Protein AF-A7SXE2-F1 (afdb_monomer)

Solvent-accessible surface area (backbone atoms only — not comparable to full-atom values): 7341 Å² total; per-residue (Å²): 132,88,77,86,78,88,80,90,79,72,72,44,64,70,46,75,54,77,49,67,74,38,66,72,49,80,47,78,50,73,65,88,86,80,84,96,75,94,80,79,54,53,35,48,34,38,41,41,38,40,32,47,30,46,33,40,41,39,41,42,42,49,38,45,30,36,42,40,39,41,35,44,33,44,34,42,40,38,40,37,44,38,39,42,35,40,41,39,41,38,44,36,35,46,36,38,41,37,39,40,42,36,38,44,37,41,39,40,41,38,38,40,32,47,35,41,37,44,47,77,73,42,75,74,43,77,46,79,47,75,73,42,71,76,38,82,48,110

Nearest PDB structures (foldseek):
  7uib-assembly1_F  TM=4.129E-01  e=2.418E-01  Homo sapiens
  5moy-assembly1_B  TM=2.948E-01  e=6.332E-01  Homo sapiens
  3ult-assembly2_B  TM=1.309E-01  e=4.343E+00  Lolium perenne

Organism: Nematostella vectensis (NCBI:txid45351)

Foldseek 3Di:
DDDPDDDDDQEAAEEEDEEEQEAEDEEEDDDDDDDDDDGDHEHAEYEYEYEQYAEYEYEAEHYEAYEYEYYNYEYYEYEYAAYEYDEYEAAAYE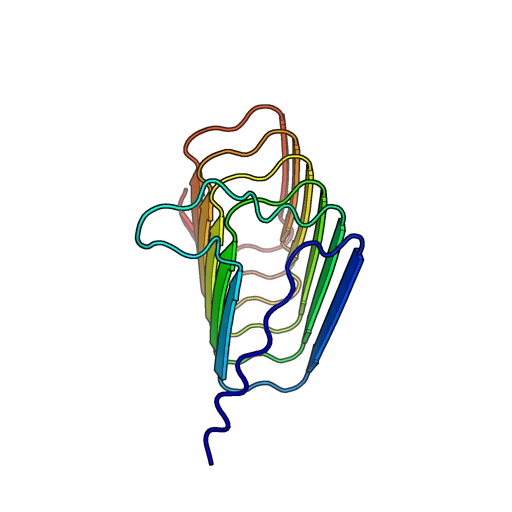EYEYEYEAYEHEEYEYEHYAEYEYYYHYYHYYDYYYHHYNYYHD

Mean predicted aligned error: 8.59 Å

Secondary structure (DSSP, 8-state):
---------S--SEEEEEEEEEEEEEEEEPPP--SS------EEEEEEEEEEEEEEEEEEEEEEEEEEEEEEEEEEEEEEEEEEEEEEEEEEEEEEEEEEEEEEEEEEEEEEEEEEEEEEEEEEEEEEEEEEEEEEE-

Structure (mmCIF, N/CA/C/O backbone):
data_AF-A7SXE2-F1
#
_entry.id   AF-A7SXE2-F1
#
loop_
_atom_site.group_PDB
_atom_site.id
_atom_site.type_symbol
_atom_site.label_atom_id
_atom_site.label_alt_id
_atom_site.label_comp_id
_atom_site.label_asym_id
_atom_site.label_entity_id
_atom_site.label_seq_id
_atom_site.pdbx_PDB_ins_code
_atom_site.Cartn_x
_atom_site.Cartn_y
_atom_site.Cartn_z
_atom_site.occupancy
_atom_site.B_iso_or_equiv
_atom_site.auth_seq_id
_atom_site.auth_comp_id
_atom_site.auth_asym_id
_atom_site.auth_atom_id
_atom_site.pdbx_PDB_model_num
ATOM 1 N N . MET A 1 1 ? 13.478 -24.626 6.785 1.00 28.39 1 MET A N 1
ATOM 2 C CA . MET A 1 1 ? 14.723 -24.404 6.025 1.00 28.39 1 MET A CA 1
ATOM 3 C C . MET A 1 1 ? 14.568 -23.064 5.329 1.00 28.39 1 MET A C 1
ATOM 5 O O . MET A 1 1 ? 13.736 -22.961 4.438 1.00 28.39 1 MET A O 1
ATOM 9 N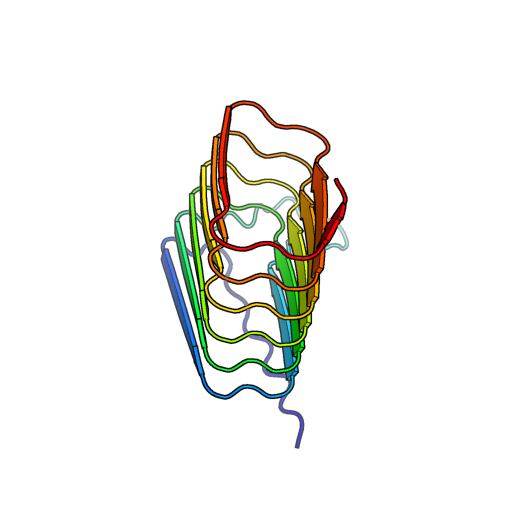 N . CYS A 1 2 ? 15.236 -22.023 5.830 1.00 29.48 2 CYS A N 1
ATOM 10 C CA . CYS A 1 2 ? 15.168 -20.689 5.238 1.00 29.48 2 CYS A CA 1
ATOM 11 C C . CYS A 1 2 ? 15.970 -20.691 3.941 1.00 29.48 2 CYS A C 1
ATOM 13 O O . CYS A 1 2 ? 17.197 -20.748 3.973 1.00 29.48 2 CYS A O 1
ATOM 15 N N . PHE A 1 3 ? 15.275 -20.661 2.811 1.00 27.00 3 PHE A N 1
ATOM 16 C CA . PHE A 1 3 ? 15.888 -20.328 1.537 1.00 27.00 3 PHE A CA 1
ATOM 17 C C . PHE A 1 3 ? 15.881 -18.805 1.417 1.00 27.00 3 PHE A C 1
ATOM 19 O O . PHE A 1 3 ? 14.845 -18.212 1.132 1.00 27.00 3 PHE A O 1
ATOM 26 N N . PHE A 1 4 ? 17.028 -18.173 1.666 1.00 26.84 4 PHE A N 1
ATOM 27 C CA . PHE A 1 4 ? 17.278 -16.837 1.134 1.00 26.84 4 PHE A CA 1
ATOM 28 C C . PHE A 1 4 ? 17.521 -17.000 -0.369 1.00 26.84 4 PHE A C 1
ATOM 30 O O . PHE A 1 4 ? 18.554 -17.522 -0.784 1.00 26.84 4 PHE A O 1
ATOM 37 N N . LEU A 1 5 ? 16.531 -16.626 -1.177 1.00 24.66 5 LEU A N 1
ATOM 38 C CA . LEU A 1 5 ? 16.656 -16.508 -2.625 1.00 24.66 5 LEU A CA 1
ATOM 39 C C . LEU A 1 5 ? 16.853 -15.017 -2.926 1.00 24.66 5 LEU A C 1
ATOM 41 O O . LEU A 1 5 ? 15.901 -14.247 -2.843 1.00 24.66 5 LEU A O 1
ATOM 45 N N . LEU A 1 6 ? 18.086 -14.604 -3.221 1.00 28.69 6 LEU A N 1
ATOM 46 C CA . LEU A 1 6 ? 18.372 -13.252 -3.701 1.00 28.69 6 LEU A CA 1
ATOM 47 C C . LEU A 1 6 ? 18.209 -13.250 -5.226 1.00 28.69 6 LEU A C 1
ATOM 49 O O . LEU A 1 6 ? 18.939 -13.955 -5.923 1.00 28.69 6 LEU A O 1
ATOM 53 N N . VAL A 1 7 ? 17.230 -12.503 -5.736 1.00 30.39 7 VAL A N 1
ATOM 54 C CA . VAL A 1 7 ? 16.991 -12.336 -7.176 1.00 30.39 7 VAL A CA 1
ATOM 55 C C . VAL A 1 7 ? 17.090 -10.854 -7.510 1.00 30.39 7 VAL A C 1
ATOM 57 O O . VAL A 1 7 ? 16.309 -10.054 -7.004 1.00 30.39 7 VAL A O 1
ATOM 60 N N . GLU A 1 8 ? 18.051 -10.493 -8.357 1.00 31.36 8 GLU A N 1
ATOM 61 C CA . GLU A 1 8 ? 18.308 -9.109 -8.763 1.00 31.36 8 GLU A CA 1
ATOM 62 C C . GLU A 1 8 ? 17.637 -8.793 -10.110 1.00 31.36 8 GLU A C 1
ATOM 64 O O . GLU A 1 8 ? 17.772 -9.539 -11.081 1.00 31.36 8 GLU A O 1
ATOM 69 N N . TYR A 1 9 ? 16.931 -7.659 -10.185 1.00 34.34 9 TYR A N 1
ATOM 70 C CA . TYR A 1 9 ? 16.346 -7.136 -11.423 1.00 34.34 9 TYR A CA 1
ATOM 71 C C . TYR A 1 9 ? 16.623 -5.630 -11.553 1.00 34.34 9 TYR A C 1
ATOM 73 O O . TYR A 1 9 ? 16.278 -4.845 -10.672 1.00 34.34 9 TYR A O 1
ATOM 81 N N . HIS A 1 10 ? 17.205 -5.204 -12.678 1.00 42.38 10 HIS A N 1
ATOM 82 C CA . HIS A 1 10 ? 17.661 -3.817 -12.859 1.00 42.38 10 HIS A CA 1
ATOM 83 C C . HIS A 1 10 ? 16.539 -2.830 -13.231 1.00 42.38 10 HIS A C 1
ATOM 85 O O . HIS A 1 10 ? 16.425 -1.764 -12.635 1.00 42.38 10 HIS A O 1
ATOM 91 N N . ILE A 1 11 ? 15.664 -3.167 -14.184 1.00 50.34 11 ILE A N 1
ATOM 92 C CA . ILE A 1 11 ? 14.494 -2.344 -14.540 1.00 50.34 11 ILE A CA 1
ATOM 93 C C . ILE A 1 11 ? 13.303 -3.269 -14.739 1.00 50.34 11 ILE A C 1
ATOM 95 O O . ILE A 1 11 ? 13.212 -3.971 -15.748 1.00 50.34 11 ILE A O 1
ATOM 99 N N . ILE A 1 12 ? 12.354 -3.224 -13.808 1.00 57.19 12 ILE A N 1
ATOM 100 C CA . ILE A 1 12 ? 11.105 -3.965 -13.940 1.00 57.19 12 ILE A CA 1
ATOM 101 C C . ILE A 1 12 ? 10.033 -3.015 -14.472 1.00 57.19 12 ILE A C 1
ATOM 103 O O . ILE A 1 12 ? 9.619 -2.058 -13.815 1.00 57.19 12 ILE A O 1
ATOM 107 N N . ARG A 1 13 ? 9.590 -3.259 -15.710 1.00 60.34 13 ARG A N 1
ATOM 108 C CA . ARG A 1 13 ? 8.488 -2.485 -16.300 1.00 60.34 13 ARG A CA 1
ATOM 109 C C . ARG A 1 13 ? 7.175 -2.777 -15.581 1.00 60.34 13 ARG A C 1
ATOM 111 O O . ARG A 1 13 ? 6.514 -1.839 -15.158 1.00 60.34 13 ARG A O 1
ATOM 118 N N . ASN A 1 14 ? 6.850 -4.056 -15.439 1.00 62.59 14 ASN A N 1
ATOM 119 C CA . ASN A 1 14 ? 5.670 -4.532 -14.735 1.00 62.59 14 ASN A CA 1
ATOM 120 C C . ASN A 1 14 ? 6.112 -5.656 -13.802 1.00 62.59 14 ASN A C 1
ATOM 122 O O . ASN A 1 14 ? 6.763 -6.598 -14.260 1.00 62.59 14 ASN A O 1
ATOM 126 N N . TYR A 1 15 ? 5.776 -5.543 -12.525 1.00 68.56 15 TYR A N 1
ATOM 127 C CA . TYR A 1 15 ? 5.956 -6.605 -11.546 1.00 68.56 15 TYR A CA 1
ATOM 128 C C . TYR 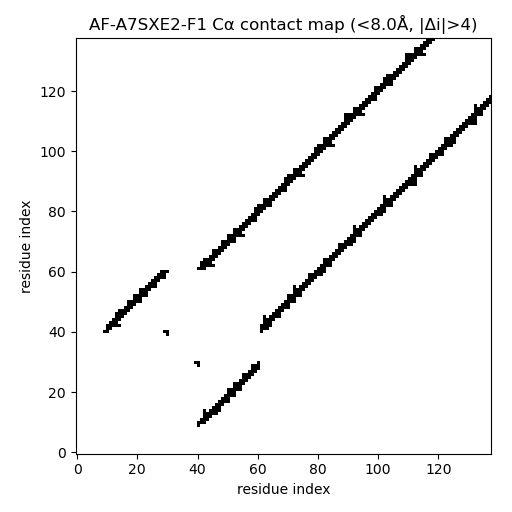A 1 15 ? 4.588 -6.999 -11.012 1.00 68.56 15 TYR A C 1
ATOM 130 O O . TYR A 1 15 ? 3.849 -6.131 -10.554 1.00 68.56 15 TYR A O 1
ATOM 138 N N . SER A 1 16 ? 4.269 -8.289 -11.064 1.00 69.88 16 SER A N 1
ATOM 139 C CA . SER A 1 16 ? 3.040 -8.816 -10.485 1.00 69.88 16 SER A CA 1
ATOM 140 C C . SER A 1 16 ? 3.331 -10.074 -9.688 1.00 69.88 16 SER A C 1
ATOM 142 O O . SER A 1 16 ? 3.902 -11.020 -10.238 1.00 69.88 16 SER A O 1
ATOM 144 N N . VAL A 1 17 ? 2.921 -10.112 -8.424 1.00 73.81 17 VAL A N 1
ATOM 145 C CA . VAL A 1 17 ? 3.095 -11.306 -7.593 1.00 73.81 17 VAL A CA 1
ATOM 146 C C . VAL A 1 17 ? 1.935 -11.471 -6.614 1.00 73.81 17 VAL A C 1
ATOM 148 O O . VAL A 1 17 ? 1.273 -10.508 -6.226 1.00 73.81 17 VAL A O 1
ATOM 151 N N . SER A 1 18 ? 1.683 -12.711 -6.209 1.00 67.56 18 SER A N 1
ATOM 152 C CA . SER A 1 18 ? 0.652 -13.047 -5.231 1.00 67.56 18 SER A CA 1
ATOM 153 C C . SER A 1 18 ? 1.212 -13.981 -4.170 1.00 67.56 18 SER A C 1
ATOM 155 O O . SER A 1 18 ? 1.757 -15.036 -4.504 1.00 67.56 18 SER A O 1
ATOM 157 N N . TYR A 1 19 ? 1.026 -13.629 -2.903 1.00 68.94 19 TYR A N 1
ATOM 158 C CA . TYR A 1 19 ? 1.398 -14.454 -1.759 1.00 68.94 19 TYR A CA 1
ATOM 159 C C . TYR A 1 19 ? 0.147 -14.979 -1.051 1.00 68.94 19 TYR A C 1
ATOM 161 O O . TYR A 1 19 ? -0.809 -14.237 -0.806 1.00 68.94 19 TYR A O 1
ATOM 169 N N . SER A 1 20 ? 0.157 -16.265 -0.699 1.00 68.81 20 SER A N 1
ATOM 170 C CA . SER A 1 20 ? -0.961 -16.923 -0.017 1.00 68.81 20 SER A CA 1
ATOM 171 C C . SER A 1 20 ? -0.490 -17.835 1.105 1.00 68.81 20 SER A C 1
ATOM 173 O O . SER A 1 20 ? 0.443 -18.610 0.897 1.00 68.81 20 SER A O 1
ATOM 175 N N . ASN A 1 21 ? -1.195 -17.807 2.239 1.00 73.38 21 ASN A N 1
ATOM 176 C CA . ASN A 1 21 ? -0.957 -18.673 3.400 1.00 73.38 21 ASN A CA 1
ATOM 177 C C . ASN A 1 21 ? 0.480 -18.555 3.926 1.00 73.38 21 ASN A C 1
ATOM 179 O O . ASN A 1 21 ? 1.206 -19.544 4.044 1.00 73.38 21 ASN A O 1
ATOM 183 N N . VAL A 1 22 ? 0.894 -17.323 4.218 1.00 55.69 22 VAL A N 1
ATOM 184 C CA . VAL A 1 22 ? 2.266 -17.019 4.626 1.00 55.69 22 VAL A CA 1
ATOM 185 C C . VAL A 1 22 ? 2.328 -16.744 6.121 1.00 55.69 22 VAL A C 1
ATOM 187 O O . VAL A 1 22 ? 1.594 -15.917 6.653 1.00 55.69 22 VAL A O 1
ATOM 190 N N . PHE A 1 23 ? 3.227 -17.432 6.820 1.00 48.66 23 PHE A N 1
ATOM 191 C CA . PHE A 1 23 ? 3.395 -17.227 8.257 1.00 48.66 23 PHE A CA 1
ATOM 192 C C . PHE A 1 23 ? 4.260 -15.998 8.567 1.00 48.66 23 PHE A C 1
ATOM 194 O O . PHE A 1 23 ? 3.901 -15.170 9.397 1.00 48.66 23 PHE A O 1
ATOM 201 N N . PHE A 1 24 ? 5.382 -15.850 7.868 1.00 48.84 24 PHE A N 1
ATOM 202 C CA . PHE A 1 24 ? 6.271 -14.701 7.995 1.00 48.84 24 PHE A CA 1
ATOM 203 C C . PHE A 1 24 ? 6.823 -14.339 6.622 1.00 48.84 24 PHE A C 1
ATOM 205 O O . PHE A 1 24 ? 7.243 -15.229 5.877 1.00 48.84 24 PHE A O 1
ATOM 212 N N . LEU A 1 25 ? 6.837 -13.048 6.303 1.00 54.03 25 LEU A N 1
ATOM 213 C CA . LEU A 1 25 ? 7.426 -12.535 5.077 1.00 54.03 25 LEU A CA 1
ATOM 214 C C . LEU A 1 25 ? 8.076 -11.177 5.326 1.00 54.03 25 LEU A C 1
ATOM 216 O O . LEU A 1 25 ? 7.503 -10.312 5.986 1.00 54.03 25 LEU A O 1
ATOM 220 N N . LEU A 1 26 ? 9.266 -11.012 4.763 1.00 56.53 26 LEU A N 1
ATOM 221 C CA . LEU A 1 26 ? 9.964 -9.741 4.664 1.00 56.53 26 LEU A CA 1
ATOM 222 C C . LEU A 1 26 ? 10.180 -9.464 3.181 1.00 56.53 26 LEU A C 1
ATOM 224 O O . LEU A 1 26 ? 10.672 -10.334 2.458 1.00 56.53 26 LEU A O 1
ATOM 228 N N . VAL A 1 27 ? 9.755 -8.287 2.733 1.00 62.97 27 VAL A N 1
ATOM 229 C CA . VAL A 1 27 ? 9.896 -7.862 1.343 1.00 62.97 27 VAL A CA 1
ATOM 230 C C . VAL A 1 27 ? 10.539 -6.486 1.310 1.00 62.97 27 VAL A C 1
ATOM 232 O O . VAL A 1 27 ? 9.967 -5.512 1.789 1.00 62.97 27 VAL A O 1
ATOM 235 N N . GLU A 1 28 ? 11.716 -6.408 0.707 1.00 58.09 28 GLU A N 1
ATOM 236 C CA . GLU A 1 28 ? 12.459 -5.163 0.545 1.00 58.09 28 GLU A CA 1
ATOM 237 C C . GLU A 1 28 ? 12.596 -4.847 -0.943 1.00 58.09 28 GLU A C 1
ATOM 239 O O . GLU A 1 28 ? 13.121 -5.648 -1.721 1.00 58.09 28 GLU A O 1
ATOM 244 N N . TYR A 1 29 ? 12.136 -3.664 -1.346 1.00 60.44 29 TYR A N 1
ATOM 245 C CA . TYR A 1 29 ? 12.338 -3.150 -2.698 1.00 60.44 29 TYR A CA 1
ATOM 246 C C . TYR A 1 29 ? 13.338 -1.997 -2.662 1.00 60.44 29 TYR A C 1
ATOM 248 O O . TYR A 1 29 ? 12.950 -0.828 -2.676 1.00 60.44 29 TYR A O 1
ATOM 256 N N . HIS A 1 30 ? 14.628 -2.333 -2.596 1.00 51.50 30 HIS A N 1
ATOM 257 C CA . HIS A 1 30 ? 15.718 -1.365 -2.470 1.00 51.50 30 HIS A CA 1
ATOM 258 C C . HIS A 1 30 ? 16.257 -0.816 -3.800 1.00 51.50 30 HIS A C 1
ATOM 260 O O . HIS A 1 30 ? 16.214 -1.464 -4.845 1.00 51.50 30 HIS A O 1
ATOM 266 N N . ILE A 1 31 ? 16.871 0.370 -3.699 1.00 42.56 31 ILE A N 1
ATOM 267 C CA . ILE A 1 31 ? 18.043 0.763 -4.491 1.00 42.56 31 ILE A CA 1
ATOM 268 C C . ILE A 1 31 ? 19.270 0.416 -3.642 1.00 42.56 31 ILE A C 1
ATOM 270 O O . ILE A 1 31 ? 19.362 0.864 -2.499 1.00 42.56 31 ILE A O 1
ATOM 274 N N . ILE A 1 32 ? 20.193 -0.389 -4.171 1.00 35.97 32 ILE A N 1
ATOM 275 C CA . ILE A 1 32 ? 21.406 -0.806 -3.454 1.00 35.97 32 ILE A CA 1
ATOM 276 C C . ILE A 1 32 ? 22.201 0.434 -3.013 1.00 35.97 32 ILE A C 1
ATOM 278 O O . ILE A 1 32 ? 22.585 1.269 -3.830 1.00 35.97 32 ILE A O 1
ATOM 282 N N . ARG A 1 33 ? 22.486 0.536 -1.711 1.00 29.36 33 ARG A N 1
ATOM 283 C CA . ARG A 1 33 ? 23.484 1.458 -1.156 1.00 29.36 33 ARG A CA 1
ATOM 284 C C . ARG A 1 33 ? 24.793 0.701 -0.953 1.00 29.36 33 ARG A C 1
ATOM 286 O O . ARG A 1 33 ? 24.897 -0.044 0.017 1.00 29.36 33 ARG A O 1
ATOM 293 N N . ASN A 1 34 ? 25.773 0.904 -1.839 1.00 25.73 34 ASN A N 1
ATOM 294 C CA . ASN A 1 34 ? 27.139 1.304 -1.461 1.00 25.73 34 ASN A CA 1
ATOM 295 C C . ASN A 1 34 ? 28.136 1.337 -2.638 1.00 25.73 34 ASN A C 1
ATOM 297 O O . ASN A 1 34 ? 28.216 0.407 -3.430 1.00 25.73 34 ASN A O 1
ATOM 301 N N . TYR A 1 35 ? 28.923 2.422 -2.616 1.00 28.55 35 TYR A N 1
ATOM 302 C CA . TYR A 1 35 ? 30.137 2.795 -3.356 1.00 28.55 35 TYR A CA 1
ATOM 303 C C . TYR A 1 35 ? 30.074 2.878 -4.898 1.00 28.55 35 TYR A C 1
ATOM 305 O O . TYR A 1 35 ? 30.071 1.887 -5.617 1.00 28.55 35 TYR A O 1
ATOM 313 N N . ASP A 1 36 ? 30.108 4.133 -5.365 1.00 29.84 36 ASP A N 1
ATOM 314 C CA . ASP A 1 36 ? 30.536 4.604 -6.690 1.00 29.84 36 ASP A CA 1
ATOM 315 C C . ASP A 1 36 ? 29.769 4.138 -7.936 1.00 29.84 36 ASP A C 1
ATOM 317 O O . ASP A 1 36 ? 30.369 3.915 -8.987 1.00 29.84 36 ASP A O 1
ATOM 321 N N . VAL A 1 37 ? 28.432 4.099 -7.884 1.00 24.55 37 VAL A N 1
ATOM 322 C CA . VAL A 1 37 ? 27.599 3.974 -9.096 1.00 24.55 37 VAL A CA 1
ATOM 323 C C . VAL A 1 37 ? 26.326 4.828 -8.983 1.00 24.55 37 VAL A C 1
ATOM 325 O O . VAL A 1 37 ? 25.591 4.744 -8.002 1.00 24.55 37 VAL A O 1
ATOM 328 N N . ILE A 1 38 ? 26.048 5.663 -9.993 1.00 26.97 38 ILE A N 1
ATOM 329 C CA . ILE A 1 38 ? 24.749 6.335 -10.177 1.00 26.97 38 ILE A CA 1
ATOM 330 C C . ILE A 1 38 ? 23.837 5.373 -10.941 1.00 26.97 38 ILE A C 1
ATOM 332 O O . ILE A 1 38 ? 23.978 5.302 -12.156 1.00 26.97 38 ILE A O 1
ATOM 336 N N . GLU A 1 39 ? 22.882 4.700 -10.290 1.00 29.00 39 GLU A N 1
ATOM 337 C CA . GLU A 1 39 ? 21.783 4.006 -10.990 1.00 29.00 39 GLU A CA 1
ATOM 338 C C . GLU A 1 39 ? 20.447 4.026 -10.214 1.00 29.00 39 GLU A C 1
ATOM 340 O O . GLU A 1 39 ? 20.398 3.987 -8.986 1.00 29.00 39 GLU A O 1
ATOM 345 N N . TYR A 1 40 ? 19.344 4.129 -10.970 1.00 33.56 40 TYR A N 1
ATOM 346 C CA . TYR A 1 40 ? 17.963 4.322 -10.510 1.00 33.56 40 TYR A CA 1
ATOM 347 C C . TYR A 1 40 ? 17.167 3.002 -10.593 1.00 33.56 40 TYR A C 1
ATOM 349 O O . TYR A 1 40 ? 16.902 2.546 -11.706 1.00 33.56 40 TYR A O 1
ATOM 357 N N . HIS A 1 41 ? 16.668 2.436 -9.484 1.00 50.16 41 HIS A N 1
ATOM 358 C CA . HIS A 1 41 ? 15.615 1.405 -9.567 1.00 50.16 41 HIS A CA 1
ATOM 359 C C . HIS A 1 41 ? 14.244 2.080 -9.615 1.00 50.16 41 HIS A C 1
ATOM 361 O O . HIS A 1 41 ? 13.754 2.616 -8.626 1.00 50.16 41 HIS A O 1
ATOM 367 N N . ILE A 1 42 ? 13.629 2.077 -10.797 1.00 51.91 42 ILE A N 1
ATOM 368 C CA . 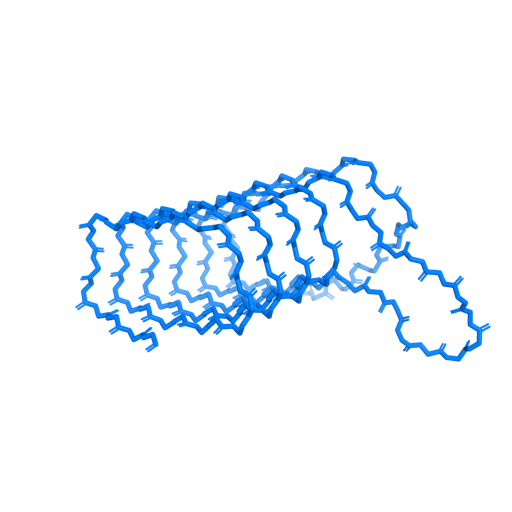ILE A 1 42 ? 12.263 2.560 -11.013 1.00 51.91 42 ILE A CA 1
ATOM 369 C C . ILE A 1 42 ? 11.405 1.353 -11.374 1.00 51.91 42 ILE A C 1
ATOM 371 O O . ILE A 1 42 ? 11.486 0.858 -12.502 1.00 51.91 42 ILE A O 1
ATOM 375 N N . ILE A 1 43 ? 10.534 0.925 -10.459 1.00 60.44 43 ILE A N 1
ATOM 376 C CA . ILE A 1 43 ? 9.416 0.051 -10.825 1.00 60.44 43 ILE A CA 1
ATOM 377 C C . ILE A 1 43 ? 8.324 0.943 -11.409 1.00 60.44 43 ILE A C 1
ATOM 379 O O . ILE A 1 43 ? 7.847 1.886 -10.766 1.00 60.44 43 ILE A O 1
ATOM 383 N N . ARG A 1 44 ? 7.969 0.705 -12.677 1.00 64.94 44 ARG A N 1
ATOM 384 C CA . ARG A 1 44 ? 6.956 1.535 -13.343 1.00 64.94 44 ARG A CA 1
ATOM 385 C C . ARG A 1 44 ? 5.551 1.170 -12.886 1.00 64.94 44 ARG A C 1
ATOM 387 O O . ARG A 1 44 ? 4.826 2.084 -12.514 1.00 64.94 44 ARG A O 1
ATOM 394 N N . ASN A 1 45 ? 5.211 -0.116 -12.918 1.00 67.69 45 ASN A N 1
ATOM 395 C CA . ASN A 1 45 ? 3.935 -0.649 -12.451 1.00 67.69 45 ASN A CA 1
ATOM 396 C C . ASN A 1 45 ? 4.185 -1.848 -11.531 1.00 67.69 45 ASN A C 1
ATOM 398 O O . ASN A 1 45 ? 4.976 -2.736 -11.874 1.00 67.69 45 ASN A O 1
ATOM 402 N N . TYR A 1 46 ? 3.520 -1.853 -10.383 1.00 74.06 46 TYR A N 1
ATOM 403 C CA . TYR A 1 46 ? 3.682 -2.844 -9.331 1.00 74.06 46 TYR A CA 1
ATOM 404 C C . TYR A 1 46 ? 2.312 -3.289 -8.821 1.00 74.06 46 TYR A C 1
ATOM 406 O O . TYR A 1 46 ? 1.630 -2.502 -8.172 1.00 74.06 46 TYR A O 1
ATOM 414 N N . ASP A 1 47 ? 1.954 -4.547 -9.074 1.00 77.56 47 ASP A N 1
ATOM 415 C CA . ASP A 1 47 ? 0.653 -5.105 -8.702 1.00 77.56 47 ASP A CA 1
ATOM 416 C C . ASP A 1 47 ? 0.851 -6.300 -7.770 1.00 77.56 47 ASP A C 1
ATOM 418 O O . ASP A 1 47 ? 1.332 -7.354 -8.195 1.00 77.56 47 ASP A O 1
ATOM 422 N N . VAL A 1 48 ? 0.504 -6.173 -6.488 1.00 77.56 48 VAL A N 1
ATOM 423 C CA . VAL A 1 48 ? 0.752 -7.257 -5.523 1.00 77.56 48 VAL A CA 1
ATOM 424 C C . VAL A 1 48 ? -0.444 -7.555 -4.645 1.00 77.56 48 VAL A C 1
ATOM 426 O O . VAL A 1 48 ? -1.136 -6.665 -4.158 1.00 77.56 48 VAL A O 1
ATOM 429 N N . SER A 1 49 ? -0.666 -8.847 -4.412 1.00 78.88 49 SER A N 1
ATOM 430 C CA . SER A 1 49 ? -1.701 -9.330 -3.506 1.00 78.88 49 SER A CA 1
ATOM 431 C C . SER A 1 49 ? -1.125 -10.221 -2.410 1.00 78.88 49 SER A C 1
ATOM 433 O O . SER A 1 49 ? -0.321 -11.118 -2.665 1.00 78.88 49 SER A O 1
ATOM 435 N N . TYR A 1 50 ? -1.572 -9.990 -1.181 1.00 75.69 50 TYR A N 1
ATOM 436 C CA . TYR A 1 50 ? -1.245 -10.797 -0.012 1.00 75.69 50 TYR A CA 1
ATOM 437 C C . TYR A 1 50 ? -2.531 -11.358 0.581 1.00 75.69 50 TYR A C 1
ATOM 439 O O . TYR A 1 50 ? -3.483 -10.617 0.828 1.00 75.69 50 TYR A O 1
ATOM 447 N N . SER A 1 51 ? -2.562 -12.667 0.814 1.00 78.12 51 SER A N 1
ATOM 448 C CA . SER A 1 51 ? -3.711 -13.364 1.390 1.00 78.12 51 SER A CA 1
ATOM 449 C C . SER A 1 51 ? -3.292 -14.284 2.532 1.00 78.12 51 SER A C 1
ATOM 451 O O . SER A 1 51 ? -2.334 -15.048 2.402 1.00 78.12 51 SER A O 1
ATOM 453 N N . ASN A 1 52 ? -4.034 -14.234 3.640 1.00 79.00 52 ASN A N 1
ATOM 454 C CA . ASN A 1 52 ? -3.807 -15.056 4.832 1.00 79.00 52 ASN A CA 1
ATOM 455 C C . ASN A 1 52 ? -2.352 -14.963 5.316 1.00 79.00 52 ASN A C 1
ATOM 457 O O . ASN A 1 52 ? -1.597 -15.939 5.251 1.00 79.00 52 ASN A O 1
ATOM 461 N N . VAL A 1 53 ? -1.958 -13.772 5.762 1.00 68.56 53 VAL A N 1
ATOM 462 C CA . VAL A 1 53 ? -0.599 -13.497 6.232 1.00 68.56 53 VAL A CA 1
ATOM 463 C C . VAL A 1 53 ? -0.602 -13.261 7.735 1.00 68.56 53 VAL A C 1
ATOM 465 O O . VAL A 1 53 ? -1.370 -12.448 8.243 1.00 68.56 53 VAL A O 1
ATOM 468 N N . PHE A 1 54 ? 0.254 -13.966 8.469 1.00 64.38 54 PHE A N 1
ATOM 469 C CA . PHE A 1 54 ? 0.329 -13.775 9.916 1.00 64.38 54 PHE A CA 1
ATOM 470 C C . PHE A 1 54 ? 1.220 -12.581 10.287 1.00 64.38 54 PHE A C 1
ATOM 472 O O . PHE A 1 54 ? 0.796 -11.706 11.036 1.00 64.38 54 PHE A O 1
ATOM 479 N N . PHE A 1 55 ? 2.416 -12.488 9.710 1.00 67.12 55 PHE A N 1
ATOM 480 C CA . PHE A 1 55 ? 3.304 -11.343 9.898 1.00 67.12 55 PHE A CA 1
ATOM 481 C C . PHE A 1 55 ? 3.925 -10.909 8.572 1.00 67.12 55 PHE A C 1
ATOM 483 O O . PHE A 1 55 ? 4.437 -11.747 7.822 1.00 67.12 55 PHE A O 1
ATOM 490 N N . LEU A 1 56 ? 3.911 -9.602 8.312 1.00 68.62 56 LEU A N 1
ATOM 491 C CA . LEU A 1 56 ? 4.511 -9.008 7.128 1.00 68.62 56 LEU A CA 1
ATOM 492 C C . LEU A 1 56 ? 5.216 -7.688 7.452 1.00 68.62 56 LEU A C 1
ATOM 494 O O . LEU A 1 56 ? 4.629 -6.803 8.074 1.00 68.62 56 LEU A O 1
ATOM 498 N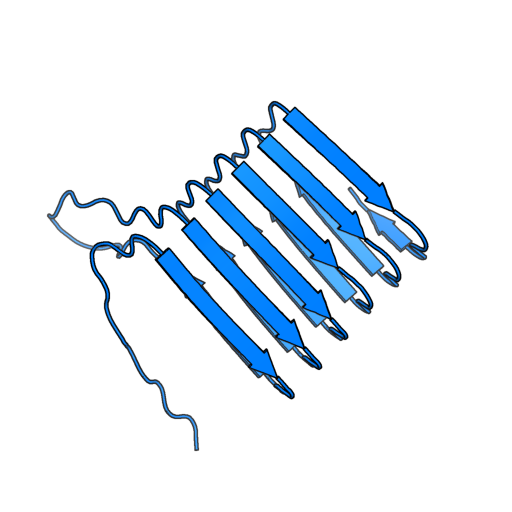 N . LEU A 1 57 ? 6.443 -7.558 6.951 1.00 77.06 57 LEU A N 1
ATOM 499 C CA . LEU A 1 57 ? 7.180 -6.301 6.883 1.00 77.06 57 LEU A CA 1
ATOM 500 C C . LEU A 1 57 ? 7.489 -5.985 5.420 1.00 77.06 57 LEU A C 1
ATOM 502 O O . LEU A 1 57 ? 8.013 -6.847 4.706 1.00 77.06 57 LEU A O 1
ATOM 506 N N . VAL A 1 58 ? 7.155 -4.771 4.977 1.00 74.94 58 VAL A N 1
ATOM 507 C CA . VAL A 1 58 ? 7.451 -4.320 3.613 1.00 74.94 58 VAL A CA 1
ATOM 508 C C . VAL A 1 58 ? 8.058 -2.927 3.604 1.00 74.94 58 VAL A C 1
ATOM 510 O O . VAL A 1 58 ? 7.536 -2.021 4.245 1.00 74.94 58 VAL A O 1
ATOM 513 N N . GLU A 1 59 ? 9.105 -2.747 2.808 1.00 75.12 59 GLU A N 1
ATOM 514 C CA . GLU A 1 59 ? 9.699 -1.436 2.555 1.00 75.12 59 GLU A CA 1
ATOM 515 C C . GLU A 1 59 ? 9.735 -1.133 1.052 1.00 75.12 59 GLU A C 1
ATOM 517 O O . GLU A 1 59 ? 10.234 -1.921 0.238 1.00 75.12 59 GLU A O 1
ATOM 522 N N . TYR A 1 60 ? 9.211 0.034 0.683 1.00 72.12 60 TYR A N 1
ATOM 523 C CA . TYR A 1 60 ? 9.117 0.499 -0.694 1.00 72.12 60 TYR A CA 1
ATOM 524 C C . TYR A 1 60 ? 9.905 1.794 -0.904 1.00 72.12 60 TYR A C 1
ATOM 526 O O . TYR A 1 60 ? 9.589 2.824 -0.313 1.00 72.12 60 TYR A O 1
ATOM 534 N N . HIS A 1 61 ? 10.891 1.774 -1.810 1.00 72.06 61 HIS A N 1
ATOM 535 C CA . HIS A 1 61 ? 11.739 2.942 -2.086 1.00 72.06 61 HIS A CA 1
ATOM 536 C C . HIS A 1 61 ? 11.173 3.881 -3.157 1.00 72.06 61 HIS A C 1
ATOM 538 O O . HIS A 1 61 ? 10.627 4.927 -2.824 1.00 72.06 61 HIS A O 1
ATOM 544 N N . ILE A 1 62 ? 11.307 3.543 -4.445 1.00 72.81 62 ILE A N 1
ATOM 545 C CA . ILE A 1 62 ? 10.843 4.397 -5.553 1.00 72.81 62 ILE A CA 1
ATOM 546 C C . ILE A 1 62 ? 9.879 3.625 -6.451 1.00 72.81 62 ILE A C 1
ATOM 548 O O . ILE A 1 62 ? 10.288 2.765 -7.235 1.00 72.81 62 ILE A O 1
ATOM 552 N N . ILE A 1 63 ? 8.596 3.988 -6.394 1.00 71.81 63 ILE A N 1
ATOM 553 C CA . ILE A 1 63 ? 7.554 3.397 -7.240 1.00 71.81 63 ILE A CA 1
ATOM 554 C C . ILE A 1 63 ? 6.799 4.479 -8.001 1.00 71.81 63 ILE A C 1
ATOM 556 O O . ILE A 1 63 ? 6.405 5.518 -7.467 1.00 71.81 63 ILE A O 1
ATOM 560 N N . ARG A 1 64 ? 6.576 4.242 -9.296 1.00 76.69 64 ARG A N 1
ATOM 561 C CA . ARG A 1 64 ? 5.792 5.167 -10.113 1.00 76.69 64 ARG A CA 1
ATOM 562 C C . ARG A 1 64 ? 4.293 4.904 -9.992 1.00 76.69 64 ARG A C 1
ATOM 564 O O . ARG A 1 64 ? 3.568 5.834 -9.661 1.00 76.69 64 ARG A O 1
ATOM 571 N N . ASN A 1 65 ? 3.850 3.682 -10.264 1.00 79.50 65 ASN A N 1
ATOM 572 C CA . ASN A 1 65 ? 2.468 3.250 -10.094 1.00 79.50 65 ASN A CA 1
ATOM 573 C C . ASN A 1 65 ? 2.453 1.941 -9.308 1.00 79.50 65 ASN A C 1
ATOM 575 O O . ASN A 1 65 ? 3.229 1.034 -9.621 1.00 79.50 65 ASN A O 1
ATOM 579 N N . SER A 1 66 ? 1.565 1.846 -8.328 1.00 81.94 66 SER A N 1
ATOM 580 C CA . SER A 1 66 ? 1.418 0.648 -7.508 1.00 81.94 66 SER A CA 1
ATOM 581 C C . SER A 1 66 ? -0.029 0.428 -7.118 1.00 81.94 66 SER A C 1
ATOM 583 O O . SER A 1 66 ? -0.652 1.358 -6.605 1.00 81.94 66 SER A O 1
ATOM 585 N N . ASP A 1 67 ? -0.483 -0.808 -7.289 1.00 87.81 67 ASP A N 1
ATOM 586 C CA . ASP A 1 67 ? -1.773 -1.305 -6.839 1.00 87.81 67 ASP A CA 1
ATOM 587 C C . ASP A 1 67 ? -1.535 -2.503 -5.912 1.00 87.81 67 ASP A C 1
ATOM 589 O O . ASP A 1 67 ? -0.946 -3.518 -6.293 1.00 87.81 67 ASP A O 1
ATOM 593 N N . VAL A 1 68 ? -1.942 -2.380 -4.649 1.00 86.94 68 VAL A N 1
ATOM 594 C CA . VAL A 1 68 ? -1.676 -3.411 -3.637 1.00 86.94 68 VAL A CA 1
ATOM 595 C C . VAL A 1 68 ? -2.959 -3.830 -2.931 1.00 86.94 68 VAL A C 1
ATOM 597 O O . VAL A 1 68 ? -3.820 -3.015 -2.603 1.00 86.94 68 VAL A O 1
ATOM 600 N N . CYS A 1 69 ? -3.093 -5.125 -2.667 1.00 90.31 69 CYS A N 1
ATOM 601 C CA . CYS A 1 69 ? -4.245 -5.684 -1.969 1.00 90.31 69 CYS A CA 1
ATOM 602 C C . CYS A 1 69 ? -3.791 -6.587 -0.823 1.00 90.31 69 CYS A C 1
ATOM 604 O O . CYS A 1 69 ? -3.070 -7.562 -1.036 1.00 90.31 69 CYS A O 1
ATOM 606 N N . TYR A 1 70 ? -4.277 -6.308 0.383 1.00 87.38 70 TYR A N 1
ATOM 607 C CA . TYR A 1 70 ? -4.036 -7.119 1.572 1.00 87.38 70 TYR A CA 1
ATOM 608 C C . TYR A 1 70 ? -5.346 -7.717 2.085 1.00 87.38 70 TYR A C 1
ATOM 610 O O . TYR A 1 70 ? -6.290 -7.009 2.448 1.00 87.38 70 TYR A O 1
ATOM 618 N N . SER A 1 71 ? -5.392 -9.045 2.151 1.00 89.94 71 SER A N 1
ATOM 619 C CA . SER A 1 71 ? -6.524 -9.819 2.649 1.00 89.94 71 SER A CA 1
ATOM 620 C C . SER A 1 71 ? -6.092 -10.708 3.809 1.0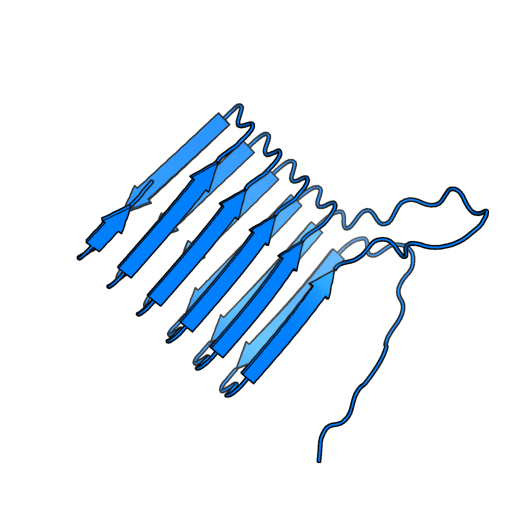0 89.94 71 SER A C 1
ATOM 622 O O . SER A 1 71 ? -5.144 -11.480 3.684 1.00 89.94 71 SER A O 1
ATOM 624 N N . ASN A 1 72 ? -6.810 -10.621 4.930 1.00 88.19 72 ASN A N 1
ATOM 625 C CA . ASN A 1 72 ? -6.545 -11.374 6.159 1.00 88.19 72 ASN A CA 1
ATOM 626 C C . ASN A 1 72 ? -5.080 -11.285 6.607 1.00 88.19 72 ASN A C 1
ATOM 628 O O . ASN A 1 72 ? -4.311 -12.235 6.444 1.00 88.19 72 ASN A O 1
ATOM 632 N N . VAL A 1 73 ? -4.706 -10.145 7.181 1.00 82.31 73 VAL A N 1
ATOM 633 C CA . VAL A 1 73 ? -3.371 -9.917 7.734 1.00 82.31 73 VAL A CA 1
ATOM 634 C C . VAL A 1 73 ? -3.455 -9.740 9.245 1.00 82.31 73 VAL A C 1
ATOM 636 O O . VAL A 1 73 ? -4.245 -8.938 9.737 1.00 82.31 73 VAL A O 1
ATOM 639 N N . PHE A 1 74 ? -2.666 -10.491 10.008 1.00 81.00 74 PHE A N 1
ATOM 640 C CA . PHE A 1 74 ? -2.678 -10.349 11.463 1.00 81.00 74 PHE A CA 1
ATOM 641 C C . PHE A 1 74 ? -1.790 -9.184 11.919 1.00 81.00 74 PHE A C 1
ATOM 643 O O . PHE A 1 74 ? -2.272 -8.282 12.599 1.00 81.00 74 PHE A O 1
ATOM 650 N N . PHE A 1 75 ? -0.532 -9.145 11.487 1.00 81.19 75 PHE A N 1
ATOM 651 C CA . PHE A 1 75 ? 0.374 -8.030 11.749 1.00 81.19 75 PHE A CA 1
ATOM 652 C C . PHE A 1 75 ? 1.013 -7.535 10.456 1.00 81.19 75 PHE A C 1
ATOM 654 O O . PHE A 1 75 ? 1.556 -8.329 9.683 1.00 81.19 75 PHE A O 1
ATOM 661 N N . LEU A 1 76 ? 0.973 -6.221 10.251 1.00 83.94 76 LEU A N 1
ATOM 662 C CA . LEU A 1 76 ? 1.571 -5.562 9.104 1.00 83.94 76 LEU A CA 1
ATOM 663 C C . LEU A 1 76 ? 2.363 -4.325 9.546 1.00 83.94 76 LEU A C 1
ATOM 665 O O . LEU A 1 76 ? 1.873 -3.514 10.332 1.00 83.94 76 LEU A O 1
ATOM 669 N N . LEU A 1 77 ? 3.572 -4.181 9.012 1.00 87.44 77 LEU A N 1
ATOM 670 C CA . LEU A 1 77 ? 4.358 -2.953 9.068 1.00 87.44 77 LEU A CA 1
ATOM 671 C C . LEU A 1 77 ? 4.781 -2.597 7.651 1.00 87.44 77 LEU A C 1
ATOM 673 O O . LEU A 1 77 ? 5.351 -3.441 6.951 1.00 87.44 77 LEU A O 1
ATOM 677 N N . VAL A 1 78 ? 4.478 -1.374 7.219 1.00 84.56 78 VAL A N 1
ATOM 678 C CA . VAL A 1 78 ? 4.880 -0.915 5.891 1.00 84.56 78 VAL A CA 1
ATOM 679 C C . VAL A 1 78 ? 5.468 0.481 5.929 1.00 84.56 78 VAL A C 1
ATOM 681 O O . VAL A 1 78 ? 4.882 1.389 6.510 1.00 84.56 78 VAL A O 1
ATOM 684 N N . GLU A 1 79 ? 6.582 0.653 5.232 1.00 83.19 79 GLU A N 1
ATOM 685 C CA . GLU A 1 79 ? 7.208 1.949 5.014 1.00 83.19 79 GLU A CA 1
ATOM 686 C C . GLU A 1 79 ? 7.301 2.256 3.516 1.00 83.19 79 GLU A C 1
ATOM 688 O O . GLU A 1 79 ? 7.684 1.413 2.696 1.00 83.19 79 GLU A O 1
ATOM 693 N N . TYR A 1 80 ? 6.941 3.484 3.155 1.00 80.69 80 TYR A N 1
ATOM 694 C CA . TYR A 1 80 ? 6.985 3.979 1.788 1.00 80.69 80 TYR A CA 1
ATOM 695 C C . TYR A 1 80 ? 7.782 5.276 1.696 1.00 80.69 80 TYR A C 1
ATOM 697 O O . TYR A 1 80 ? 7.396 6.289 2.277 1.00 80.69 80 TYR A O 1
ATOM 705 N N . HIS A 1 81 ? 8.830 5.289 0.873 1.00 79.50 81 HIS A N 1
ATOM 706 C CA . HIS A 1 81 ? 9.678 6.466 0.683 1.00 79.50 81 HIS A CA 1
ATOM 707 C C . HIS A 1 81 ? 9.144 7.415 -0.391 1.00 79.50 81 HIS A C 1
ATOM 709 O O . HIS A 1 81 ? 8.737 8.532 -0.093 1.00 79.50 81 HIS A O 1
ATOM 715 N N . ILE A 1 82 ? 9.148 7.007 -1.661 1.00 79.75 82 ILE A N 1
ATOM 716 C CA . ILE A 1 82 ? 8.746 7.856 -2.789 1.00 79.75 82 ILE A CA 1
ATOM 717 C C . ILE A 1 82 ? 7.779 7.090 -3.689 1.00 79.75 82 ILE A C 1
ATOM 719 O O . ILE A 1 82 ? 8.181 6.207 -4.451 1.00 79.75 82 ILE A O 1
ATOM 723 N N . ILE A 1 83 ? 6.506 7.494 -3.680 1.00 75.81 83 ILE A N 1
ATOM 724 C CA . ILE A 1 83 ? 5.495 6.954 -4.594 1.00 75.81 83 ILE A CA 1
ATOM 725 C C . ILE A 1 83 ? 4.800 8.061 -5.372 1.00 75.81 83 ILE A C 1
ATOM 727 O O . ILE A 1 83 ? 4.382 9.078 -4.822 1.00 75.81 83 ILE A O 1
ATOM 731 N N . ARG A 1 84 ? 4.613 7.858 -6.680 1.00 81.12 84 ARG A N 1
ATOM 732 C CA . ARG A 1 84 ? 3.818 8.798 -7.478 1.00 81.12 84 ARG A CA 1
ATOM 733 C C . ARG A 1 84 ? 2.323 8.499 -7.433 1.00 81.12 84 ARG A C 1
ATOM 735 O O . ARG A 1 84 ? 1.566 9.341 -6.961 1.00 81.12 84 ARG A O 1
ATOM 742 N N . ASN A 1 85 ? 1.902 7.335 -7.912 1.00 82.62 85 ASN A N 1
ATOM 743 C CA . ASN A 1 85 ? 0.507 6.909 -7.899 1.00 82.62 85 ASN A CA 1
ATOM 744 C C . ASN A 1 85 ? 0.380 5.614 -7.100 1.00 82.62 85 ASN A C 1
ATOM 746 O O . ASN A 1 85 ? 1.013 4.612 -7.439 1.00 82.62 85 ASN A O 1
ATOM 750 N N . TYR A 1 86 ? -0.438 5.645 -6.055 1.00 85.06 86 TYR A N 1
ATOM 751 C CA . TYR A 1 86 ? -0.655 4.504 -5.186 1.00 85.06 86 TYR A CA 1
ATOM 752 C C . TYR A 1 86 ? -2.136 4.240 -4.962 1.00 85.06 86 TYR A C 1
ATOM 754 O O . TYR A 1 86 ? -2.878 5.135 -4.541 1.00 85.06 86 TYR A O 1
ATOM 762 N N . SER A 1 87 ? -2.549 3.000 -5.203 1.00 90.38 87 SER A N 1
ATOM 763 C CA . SER A 1 87 ? -3.800 2.467 -4.693 1.00 90.38 87 SER A CA 1
ATOM 764 C C . SER A 1 87 ? -3.523 1.289 -3.766 1.00 90.38 87 SER A C 1
ATOM 766 O O . SER A 1 87 ? -2.714 0.409 -4.068 1.00 90.38 87 SER A O 1
ATOM 768 N N . VAL A 1 88 ? -4.181 1.270 -2.607 1.00 90.25 88 VAL A N 1
ATOM 769 C CA . VAL A 1 88 ? -4.168 0.076 -1.759 1.00 90.25 88 VAL A CA 1
ATOM 770 C C . VAL A 1 88 ? -5.485 -0.183 -1.067 1.00 90.25 88 VAL A C 1
ATOM 772 O O . VAL A 1 88 ? -6.216 0.725 -0.662 1.00 90.25 88 VAL A O 1
ATOM 775 N N . SER A 1 89 ? -5.781 -1.470 -0.933 1.00 92.50 89 SER A N 1
ATOM 776 C CA . SER A 1 89 ? -6.927 -1.962 -0.190 1.00 92.50 89 SER A CA 1
ATOM 777 C C . SER A 1 89 ? -6.506 -2.927 0.912 1.00 92.50 89 SER A C 1
ATOM 779 O O . SER A 1 89 ? -5.701 -3.839 0.708 1.00 92.50 89 SER A O 1
ATOM 781 N N . TYR A 1 90 ? -7.087 -2.725 2.091 1.00 91.12 90 TYR A N 1
ATOM 782 C CA . TYR A 1 90 ? -6.918 -3.564 3.268 1.00 91.12 90 TYR A CA 1
ATOM 783 C C . TYR A 1 90 ? -8.283 -4.116 3.677 1.00 91.12 90 TYR A C 1
ATOM 785 O O . TYR A 1 90 ? -9.167 -3.362 4.083 1.00 91.12 90 TYR A O 1
ATOM 793 N N . SER A 1 91 ? -8.478 -5.434 3.574 1.00 91.88 91 SER A N 1
ATOM 794 C CA . SER A 1 91 ? -9.772 -6.049 3.899 1.00 91.88 91 SER A CA 1
ATOM 795 C C . SER A 1 91 ? -9.919 -6.358 5.386 1.00 91.88 91 SER A C 1
ATOM 797 O O . SER A 1 91 ? -10.804 -5.818 6.030 1.00 91.88 91 SER A O 1
ATOM 799 N N . ASN A 1 92 ? -9.095 -7.254 5.925 1.00 91.19 92 ASN A N 1
ATOM 800 C CA . ASN A 1 92 ? -9.153 -7.682 7.322 1.00 91.19 92 ASN A CA 1
ATOM 801 C C . ASN A 1 92 ? -7.743 -7.581 7.887 1.00 91.19 92 ASN A C 1
ATOM 803 O O . ASN A 1 92 ? -6.898 -8.400 7.525 1.00 91.19 92 ASN A O 1
ATOM 807 N N . VAL A 1 93 ? -7.489 -6.580 8.726 1.00 88.69 93 VAL A N 1
ATOM 808 C CA . VAL A 1 93 ? -6.176 -6.357 9.335 1.00 88.69 93 VAL A CA 1
ATOM 809 C C . VAL A 1 93 ? -6.316 -6.209 10.843 1.00 88.69 93 VAL A C 1
ATOM 811 O O . VAL A 1 93 ? -7.108 -5.402 11.321 1.00 88.69 93 VAL A O 1
ATOM 814 N N . PHE A 1 94 ? -5.576 -7.002 11.616 1.00 88.62 94 PHE A N 1
ATOM 815 C CA . PHE A 1 94 ? -5.684 -6.934 13.073 1.00 88.62 94 PHE A CA 1
ATOM 816 C C . PHE A 1 94 ? -4.804 -5.821 13.655 1.00 88.62 94 PHE A C 1
ATOM 818 O O . PHE A 1 94 ? -5.297 -4.956 14.374 1.00 88.62 94 PHE A O 1
ATOM 825 N N . PHE A 1 95 ? -3.527 -5.781 13.295 1.00 88.00 95 PHE A N 1
ATOM 826 C CA . PHE A 1 95 ? -2.615 -4.730 13.726 1.00 88.00 95 PHE A CA 1
ATOM 827 C C . PHE A 1 95 ? -1.830 -4.182 12.543 1.00 88.00 95 PHE A C 1
ATOM 829 O O . PHE A 1 95 ? -1.218 -4.951 11.797 1.00 88.00 95 PHE A O 1
ATOM 836 N N . PHE A 1 96 ? -1.849 -2.859 12.384 1.00 88.88 96 PHE A N 1
ATOM 837 C CA . PHE A 1 96 ? -1.202 -2.205 11.261 1.00 88.88 96 PHE A CA 1
ATOM 838 C C . PHE A 1 96 ? -0.511 -0.897 11.634 1.00 88.88 96 PHE A C 1
ATOM 840 O O . PHE A 1 96 ? -1.127 -0.020 12.240 1.00 88.88 96 PHE A O 1
ATOM 847 N N . ILE A 1 97 ? 0.747 -0.768 11.211 1.00 90.38 97 ILE A N 1
ATOM 848 C CA . ILE A 1 97 ? 1.529 0.468 11.237 1.00 90.38 97 ILE A CA 1
ATOM 849 C C . ILE A 1 97 ? 1.956 0.812 9.810 1.00 90.38 97 ILE A C 1
ATOM 851 O O . ILE A 1 97 ? 2.467 -0.058 9.094 1.00 90.38 97 ILE A O 1
ATOM 855 N N . ILE A 1 98 ? 1.765 2.071 9.414 1.00 87.12 98 ILE A N 1
ATOM 856 C CA . ILE A 1 98 ? 2.250 2.586 8.136 1.00 87.12 98 ILE A CA 1
ATOM 857 C C . ILE A 1 98 ? 2.965 3.907 8.302 1.00 87.12 98 ILE A C 1
ATOM 859 O O . ILE A 1 98 ? 2.450 4.813 8.954 1.00 87.12 98 ILE A O 1
ATOM 863 N N . GLU A 1 99 ? 4.066 4.039 7.580 1.00 87.62 99 GLU A N 1
ATOM 864 C CA . GLU A 1 99 ? 4.771 5.297 7.410 1.00 87.62 99 GLU A CA 1
ATOM 865 C C . GLU A 1 99 ? 4.889 5.639 5.924 1.00 87.62 99 GLU A C 1
ATOM 867 O O . GLU A 1 99 ? 5.258 4.813 5.082 1.00 87.62 99 GLU A O 1
ATOM 872 N N . TYR A 1 100 ? 4.547 6.879 5.594 1.00 83.62 100 TYR A N 1
ATOM 873 C CA . TYR A 1 100 ? 4.563 7.400 4.236 1.00 83.62 100 TYR A CA 1
ATOM 874 C C . TYR A 1 100 ? 5.381 8.698 4.180 1.00 83.62 100 TYR A C 1
ATOM 876 O O . TYR A 1 100 ? 4.978 9.727 4.729 1.00 83.62 100 TYR A O 1
ATOM 884 N N . HIS A 1 101 ? 6.499 8.688 3.452 1.00 82.19 101 HIS A N 1
ATOM 885 C CA . HIS A 1 101 ? 7.386 9.848 3.323 1.00 82.19 101 HIS A CA 1
ATOM 886 C C . HIS A 1 101 ? 6.933 10.826 2.236 1.00 82.19 101 HIS A C 1
ATOM 888 O O . HIS A 1 101 ? 6.507 11.933 2.548 1.00 82.19 101 HIS A O 1
ATOM 894 N N . ILE A 1 102 ? 7.017 10.458 0.956 1.00 81.69 102 ILE A N 1
ATOM 895 C CA . ILE A 1 102 ? 6.683 11.336 -0.177 1.00 81.69 102 ILE A CA 1
ATOM 896 C C . ILE A 1 102 ? 5.699 10.633 -1.105 1.00 81.69 102 ILE A C 1
ATOM 898 O O . ILE A 1 102 ? 6.061 9.685 -1.808 1.00 81.69 102 ILE A O 1
ATOM 902 N N . ILE A 1 103 ? 4.463 11.139 -1.170 1.00 77.56 103 ILE A N 1
ATOM 903 C CA . ILE A 1 103 ? 3.426 10.588 -2.051 1.00 77.56 103 ILE A CA 1
ATOM 904 C C . ILE A 1 103 ? 2.690 11.675 -2.811 1.00 77.56 103 ILE A C 1
ATOM 906 O O . ILE A 1 103 ? 2.177 12.625 -2.219 1.00 77.56 103 ILE A O 1
ATOM 910 N N . SER A 1 104 ? 2.582 11.520 -4.136 1.00 82.62 104 SER A N 1
ATOM 911 C CA . SER A 1 104 ? 1.830 12.495 -4.929 1.00 82.62 104 SER A CA 1
ATOM 912 C C . SER A 1 104 ? 0.328 12.213 -5.015 1.00 82.62 104 SER A C 1
ATOM 914 O O . SER A 1 104 ? -0.466 13.079 -4.659 1.00 82.62 104 SER A O 1
ATOM 916 N N . ASN A 1 105 ? -0.076 11.026 -5.469 1.00 84.50 105 ASN A N 1
ATOM 917 C CA . ASN A 1 105 ? -1.474 10.632 -5.625 1.00 84.50 105 ASN A CA 1
ATOM 918 C C . ASN A 1 105 ? -1.712 9.311 -4.900 1.00 84.50 105 ASN A C 1
ATOM 920 O O . ASN A 1 105 ? -1.125 8.288 -5.250 1.00 84.50 105 ASN A O 1
ATOM 924 N N . TYR A 1 106 ? -2.597 9.347 -3.914 1.00 85.62 106 TYR A N 1
ATOM 925 C CA . TYR A 1 106 ? -2.843 8.245 -2.998 1.00 85.62 106 TYR A CA 1
ATOM 926 C C . TYR A 1 106 ? -4.337 7.956 -2.868 1.00 85.62 106 TYR A C 1
ATOM 928 O O . TYR A 1 106 ? -5.144 8.863 -2.649 1.00 85.62 106 TYR A O 1
ATOM 936 N N . SER A 1 107 ? -4.710 6.686 -2.969 1.00 89.75 107 SER A N 1
ATOM 937 C CA . SER A 1 107 ? -6.071 6.218 -2.713 1.00 89.75 107 SER A CA 1
ATOM 938 C C . SER A 1 107 ? -6.043 4.975 -1.852 1.00 89.75 107 SER A C 1
ATOM 940 O O . SER A 1 107 ? -5.443 3.973 -2.236 1.00 89.75 107 SER A O 1
ATOM 942 N N . 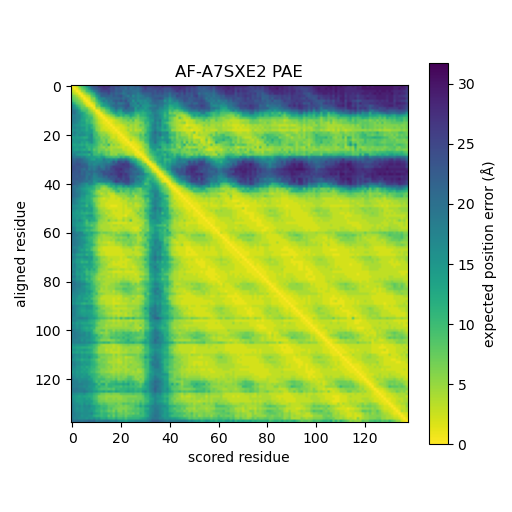VAL A 1 108 ? -6.672 5.042 -0.678 1.00 90.19 108 VAL A N 1
ATOM 943 C CA . VAL A 1 108 ? -6.674 3.915 0.254 1.00 90.19 108 VAL A CA 1
ATOM 944 C C . VAL A 1 108 ? -8.037 3.595 0.808 1.00 90.19 108 VAL A C 1
ATOM 946 O O . VAL A 1 108 ? -8.842 4.467 1.138 1.00 90.19 108 VAL A O 1
ATOM 949 N N . SER A 1 109 ? -8.281 2.294 0.897 1.00 91.62 109 SER A N 1
ATOM 950 C CA . SER A 1 109 ? -9.480 1.726 1.483 1.00 91.62 109 SER A CA 1
ATOM 951 C C . SER A 1 109 ? -9.128 0.740 2.585 1.00 91.62 109 SER A C 1
ATOM 953 O O . SER A 1 109 ? -8.315 -0.167 2.406 1.00 91.62 109 SER A O 1
ATOM 955 N N . TYR A 1 110 ? -9.778 0.918 3.726 1.00 90.75 110 TYR A N 1
ATOM 956 C CA . TYR A 1 110 ? -9.706 0.019 4.864 1.00 90.75 110 TYR A CA 1
ATOM 957 C C . TYR A 1 110 ? -11.109 -0.499 5.164 1.00 90.75 110 TYR A C 1
ATOM 959 O O . TYR A 1 110 ? -12.021 0.285 5.433 1.00 90.75 110 TYR A O 1
ATOM 967 N N . SER A 1 111 ? -11.296 -1.816 5.130 1.00 92.12 111 SER A N 1
ATOM 968 C CA . SER A 1 111 ? -12.576 -2.433 5.470 1.00 92.12 111 SER A CA 1
ATOM 969 C C . SER A 1 111 ? -12.658 -2.731 6.965 1.00 92.12 111 SER A C 1
ATOM 971 O O . SER A 1 111 ? -13.262 -1.954 7.686 1.00 92.12 111 SER A O 1
ATOM 973 N N . ASN A 1 112 ? -12.056 -3.816 7.451 1.00 92.25 112 ASN A N 1
ATOM 974 C CA . ASN A 1 112 ? -12.062 -4.209 8.860 1.00 92.25 112 ASN A CA 1
ATOM 975 C C . ASN A 1 112 ? -10.648 -4.106 9.428 1.00 92.25 112 ASN A C 1
ATOM 977 O O . ASN A 1 112 ? -9.804 -4.962 9.154 1.00 92.25 112 ASN A O 1
ATOM 981 N N . VAL A 1 113 ? -10.397 -3.074 10.231 1.00 90.06 113 VAL A N 1
ATOM 982 C CA . VAL A 1 113 ? -9.106 -2.863 10.888 1.00 90.06 113 VAL A CA 1
ATOM 983 C C . VAL A 1 113 ? -9.290 -2.730 12.390 1.00 90.06 113 VAL A C 1
ATOM 985 O O . VAL A 1 113 ? -10.074 -1.904 12.856 1.00 90.06 113 VAL A O 1
ATOM 988 N N . PHE A 1 114 ? -8.581 -3.547 13.167 1.00 90.50 114 PHE A N 1
ATOM 989 C CA . PHE A 1 114 ? -8.688 -3.491 14.624 1.00 90.50 114 PHE A CA 1
ATOM 990 C C . PHE A 1 114 ? -7.800 -2.394 15.224 1.00 90.50 114 PHE A C 1
ATOM 992 O O . PHE A 1 114 ? -8.301 -1.547 15.959 1.00 90.50 114 PHE A O 1
ATOM 999 N N . PHE A 1 115 ? -6.524 -2.344 14.848 1.00 91.44 115 PHE A N 1
ATOM 1000 C CA . PHE A 1 115 ? -5.600 -1.279 15.235 1.00 91.44 115 PHE A CA 1
ATOM 1001 C C . PHE A 1 115 ? -4.883 -0.716 14.010 1.00 91.44 115 PHE A C 1
ATOM 1003 O O . PHE A 1 115 ? -4.283 -1.475 13.246 1.00 91.44 115 PHE A O 1
ATOM 1010 N N . LEU A 1 116 ? -4.925 0.607 13.854 1.00 90.88 116 LEU A N 1
ATOM 1011 C CA . LEU A 1 116 ? -4.281 1.334 12.770 1.00 90.88 116 LEU A CA 1
ATOM 1012 C C . LEU A 1 116 ? -3.480 2.523 13.310 1.00 90.88 116 LEU A C 1
ATOM 1014 O O . LEU A 1 116 ? -4.049 3.400 13.957 1.00 90.88 116 LEU A O 1
ATOM 1018 N N . LEU A 1 117 ? -2.191 2.568 12.983 1.00 93.38 117 LEU A N 1
ATOM 1019 C CA . LEU A 1 117 ? -1.338 3.745 13.124 1.00 93.38 117 LEU A CA 1
ATOM 1020 C C . LEU A 1 117 ? -0.829 4.154 11.743 1.00 93.38 117 LEU A C 1
ATOM 1022 O O . LEU A 1 117 ? -0.311 3.306 11.014 1.00 93.38 117 LEU A O 1
ATOM 1026 N N . VAL A 1 118 ? -0.994 5.423 11.371 1.00 89.00 118 VAL A N 1
ATOM 1027 C CA . VAL A 1 118 ? -0.525 5.927 10.075 1.00 89.00 118 VAL A CA 1
ATOM 1028 C C . VAL A 1 118 ? 0.159 7.272 10.217 1.00 89.00 118 VAL A C 1
ATOM 1030 O O . VAL A 1 118 ? -0.486 8.235 10.606 1.00 89.00 118 VAL A O 1
ATOM 1033 N N . GLU A 1 119 ? 1.408 7.363 9.779 1.00 88.81 119 GLU A N 1
ATOM 1034 C CA . GLU A 1 119 ? 2.146 8.621 9.714 1.00 88.81 119 GLU A CA 1
ATOM 1035 C C . GLU A 1 119 ? 2.374 9.055 8.263 1.00 88.81 119 GLU A C 1
ATOM 1037 O O . GLU A 1 119 ? 2.672 8.250 7.375 1.00 88.81 119 GLU A O 1
ATOM 1042 N N . TYR A 1 120 ? 2.228 10.358 8.023 1.00 84.44 120 TYR A N 1
ATOM 1043 C CA . TYR A 1 120 ? 2.396 10.975 6.712 1.00 84.44 120 TYR A CA 1
ATOM 1044 C C . TYR A 1 120 ? 3.326 12.189 6.811 1.00 84.44 120 TYR A C 1
ATOM 1046 O O . TYR A 1 120 ? 3.064 13.101 7.593 1.00 84.44 120 TYR A O 1
ATOM 1054 N N . HIS A 1 121 ? 4.365 12.253 5.973 1.00 85.00 121 HIS A N 1
ATOM 1055 C CA . HIS A 1 121 ? 5.273 13.406 5.931 1.00 85.00 121 HIS A CA 1
ATOM 1056 C C . HIS A 1 121 ? 4.912 14.415 4.830 1.00 85.00 121 HIS A C 1
ATOM 1058 O O . HIS A 1 121 ? 4.615 15.573 5.123 1.00 85.00 121 HIS A O 1
ATOM 1064 N N . ILE A 1 122 ? 4.941 14.010 3.556 1.00 84.31 122 ILE A N 1
ATOM 1065 C CA . ILE A 1 122 ? 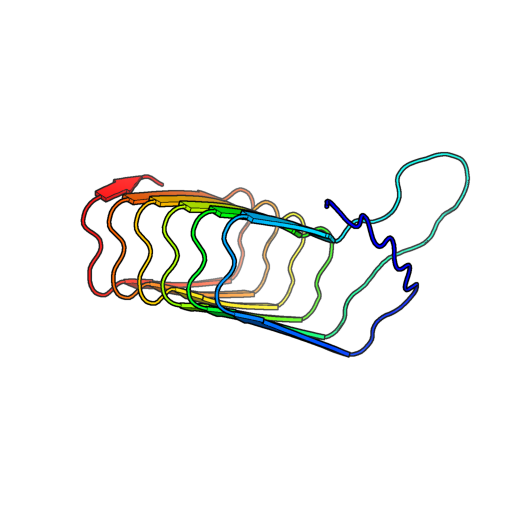4.687 14.881 2.400 1.00 84.31 122 ILE A CA 1
ATOM 1066 C C . ILE A 1 122 ? 3.664 14.219 1.477 1.00 84.31 122 ILE A C 1
ATOM 1068 O O . ILE A 1 122 ? 3.958 13.238 0.791 1.00 84.31 122 ILE A O 1
ATOM 1072 N N . ILE A 1 123 ? 2.468 14.808 1.414 1.00 79.69 123 ILE A N 1
ATOM 1073 C CA . ILE A 1 123 ? 1.371 14.366 0.548 1.00 79.69 123 ILE A CA 1
ATOM 1074 C C . ILE A 1 123 ? 0.827 15.537 -0.257 1.00 79.69 123 ILE A C 1
ATOM 1076 O O . ILE A 1 123 ? 0.580 16.604 0.302 1.00 79.69 123 ILE A O 1
ATOM 1080 N N . SER A 1 124 ? 0.580 15.322 -1.554 1.00 84.50 124 SER A N 1
ATOM 1081 C CA . SER A 1 124 ? -0.211 16.270 -2.354 1.00 84.50 124 SER A CA 1
ATOM 1082 C C . SER A 1 124 ? -1.696 15.911 -2.435 1.00 84.50 124 SER A C 1
ATOM 1084 O O . SER A 1 124 ? -2.521 16.647 -1.905 1.00 84.50 124 SER A O 1
ATOM 1086 N N . ASN A 1 125 ? -2.055 14.791 -3.069 1.00 84.56 125 ASN A N 1
ATOM 1087 C CA . ASN A 1 125 ? -3.443 14.395 -3.303 1.00 84.56 125 ASN A CA 1
ATOM 1088 C C . ASN A 1 125 ? -3.717 13.053 -2.637 1.00 84.56 125 ASN A C 1
ATOM 1090 O O . ASN A 1 125 ? -3.065 12.054 -2.953 1.00 84.56 125 ASN A O 1
ATOM 1094 N N . TYR A 1 126 ? -4.721 13.015 -1.766 1.00 83.00 126 TYR A N 1
ATOM 1095 C CA . TYR A 1 126 ? -5.100 11.793 -1.077 1.00 83.00 126 TYR A CA 1
ATOM 1096 C C . TYR A 1 126 ? -6.612 11.600 -1.024 1.00 83.00 126 TYR A C 1
ATOM 1098 O O . TYR A 1 126 ? -7.392 12.548 -0.948 1.00 83.00 126 TYR A O 1
ATOM 1106 N N . SER A 1 127 ? -7.010 10.336 -1.036 1.00 88.69 127 SER A N 1
ATOM 1107 C CA . SER A 1 127 ? -8.357 9.882 -0.718 1.00 88.69 127 SER A CA 1
ATOM 1108 C C . SER A 1 127 ? -8.241 8.693 0.223 1.00 88.69 127 SER A C 1
ATOM 1110 O O . SER A 1 127 ? -7.477 7.762 -0.035 1.00 88.69 127 SER A O 1
ATOM 1112 N N . VAL A 1 128 ? -8.966 8.738 1.339 1.00 88.50 128 VAL A N 1
ATOM 1113 C CA . VAL A 1 128 ? -8.996 7.634 2.300 1.00 88.50 128 VAL A CA 1
ATOM 1114 C C . VAL A 1 128 ? -10.431 7.293 2.636 1.00 88.50 128 VAL A C 1
ATOM 1116 O O . VAL A 1 128 ? -11.252 8.177 2.873 1.00 88.50 128 VAL A O 1
ATOM 1119 N N . SER A 1 129 ? -10.720 6.000 2.650 1.00 90.19 129 SER A N 1
ATOM 1120 C CA . SER A 1 129 ? -12.009 5.448 3.031 1.00 90.19 129 SER A CA 1
ATOM 1121 C C . SER A 1 129 ? -11.823 4.388 4.108 1.00 90.19 129 SER A C 1
ATOM 1123 O O . SER A 1 129 ? -10.914 3.559 4.042 1.00 90.19 129 SER A O 1
ATOM 1125 N N . TYR A 1 130 ? -12.701 4.432 5.102 1.00 89.12 130 TYR A N 1
ATOM 1126 C CA . TYR A 1 130 ? -12.733 3.507 6.223 1.00 89.12 130 TYR A CA 1
ATOM 1127 C C . TYR A 1 130 ? -14.153 2.954 6.344 1.00 89.12 130 TYR A C 1
ATOM 1129 O O . TYR A 1 130 ? -15.108 3.730 6.298 1.00 89.12 130 TYR A O 1
ATOM 1137 N N . SER A 1 131 ? -14.300 1.638 6.499 1.00 92.19 131 SER A N 1
ATOM 1138 C CA . SER A 1 131 ? -15.588 1.018 6.834 1.00 92.19 131 SER A CA 1
ATOM 1139 C C . SER A 1 131 ? -15.697 0.789 8.341 1.00 92.19 131 SER A C 1
ATOM 1141 O O . SER A 1 131 ? -16.511 1.422 9.002 1.00 92.19 131 SER A O 1
ATOM 1143 N N . ASN A 1 132 ? -14.860 -0.091 8.890 1.00 89.12 132 ASN A N 1
ATOM 1144 C CA . ASN A 1 132 ? -14.853 -0.509 10.288 1.00 89.12 132 ASN A CA 1
ATOM 1145 C C . ASN A 1 132 ? -13.425 -0.414 10.837 1.00 89.12 132 ASN A C 1
ATOM 1147 O O . ASN A 1 132 ? -12.605 -1.309 10.622 1.00 89.12 132 ASN A O 1
ATOM 1151 N N . VAL A 1 133 ? -13.136 0.662 11.567 1.00 87.88 133 VAL A N 1
ATOM 1152 C CA . VAL A 1 133 ? -11.868 0.838 12.285 1.00 87.88 133 VAL A CA 1
ATOM 1153 C C . VAL A 1 133 ? -12.157 0.955 13.771 1.00 87.88 133 VAL A C 1
ATOM 1155 O O . VAL A 1 133 ? -12.908 1.838 14.181 1.00 87.88 133 VAL A O 1
ATOM 1158 N N . PHE A 1 134 ? -11.588 0.056 14.573 1.00 87.88 134 PHE A N 1
ATOM 1159 C CA . PHE A 1 134 ? -11.834 0.037 16.018 1.00 87.88 134 PHE A CA 1
ATOM 1160 C C . PHE A 1 134 ? -10.920 0.999 16.778 1.00 87.88 134 PHE A C 1
ATOM 1162 O O . PHE A 1 134 ? -11.371 1.659 17.713 1.00 87.88 134 PHE A O 1
ATOM 1169 N N . PHE A 1 135 ? -9.654 1.102 16.374 1.00 85.69 135 PHE A N 1
ATOM 1170 C CA . PHE A 1 135 ? -8.687 2.005 16.984 1.00 85.69 135 PHE A CA 1
ATOM 1171 C C . PHE A 1 135 ? -7.778 2.626 15.920 1.00 85.69 135 PHE A C 1
ATOM 1173 O O . PHE A 1 135 ? -7.189 1.907 15.112 1.00 85.69 135 PHE A O 1
ATOM 1180 N N . PHE A 1 136 ? -7.683 3.957 15.925 1.00 88.12 136 PHE A N 1
ATOM 1181 C CA . PHE A 1 136 ? -6.962 4.741 14.924 1.00 88.12 136 PHE A CA 1
ATOM 1182 C C . PHE A 1 136 ? -6.087 5.810 15.578 1.00 88.12 136 PHE A C 1
ATOM 1184 O O . PHE A 1 136 ? -6.569 6.581 16.410 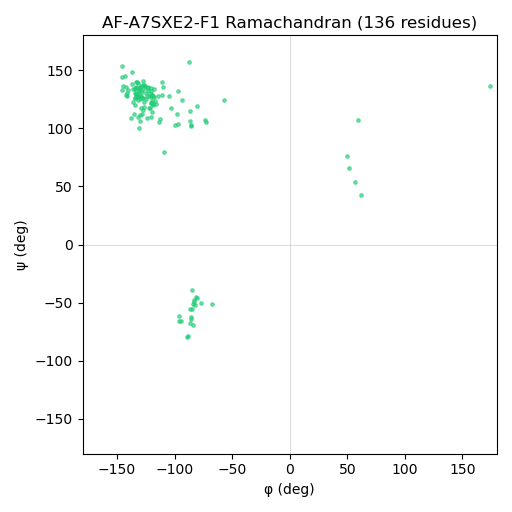1.00 88.12 136 PHE A O 1
ATOM 1191 N N . ILE A 1 137 ? -4.822 5.859 15.166 1.00 86.12 137 ILE A N 1
ATOM 1192 C CA . ILE A 1 137 ? -3.851 6.908 15.479 1.00 86.12 137 ILE A CA 1
ATOM 1193 C C . ILE A 1 137 ? -3.269 7.420 14.157 1.00 86.12 137 ILE A C 1
ATOM 1195 O O . ILE A 1 137 ? -2.949 6.626 13.270 1.00 86.12 137 ILE A O 1
ATOM 1199 N N . SER A 1 138 ? -3.131 8.739 14.039 1.00 82.12 138 SER A N 1
ATOM 1200 C CA . SER A 1 138 ? -2.508 9.425 12.901 1.00 82.12 138 SER A CA 1
ATOM 1201 C C . SER A 1 138 ? -1.652 10.593 13.337 1.00 82.12 138 SER A C 1
ATOM 1203 O O . SER A 1 138 ? -2.130 11.275 14.277 1.00 82.12 138 SER A O 1
#

Radius of gyration: 15.22 Å; Cα contacts (8 Å, |Δi|>4): 350; chains: 1; bounding box: 46×41×33 Å

Sequence (138 aa):
MCFFLLVEYHIIRNYSVSYSNVFFLLVEYHIIRNYDVIEYHIIRNYDVSYSNVFFLLVEYHIIRNSDVCYSNVFFLLVEYHIIRNYSVSYSNVFFFIIEYHIISNYSVSYSNVFFLLVEYHIISNYSVSYSNVFFFIS

pLDDT: mean 71.97, std 20.34, range [24.55, 93.38]